Protein AF-J9B9W6-F1 (afdb_monomer)

Sequence (148 aa):
MEISPEETSDHNNVKLQYAVDSLRQEFIQQFEDTYQRSCQNRNNLLYLIEALSSHYPTLTTKMILQRSDVTAKNENGILLIAPCKMDRIPFQNIEFKGGLIDKFEAERINAELEILAHRHEVVNTISHEQKDESLWQEISGQGELAKK

Radius of gyration: 28.16 Å; Cα contacts (8 Å, |Δi|>4): 70; chains: 1; bounding box: 79×31×77 Å

Secondary structure (DSSP, 8-state):
----------HHHHHHHHHHHHHHHHHHHHHHHHHHHHHHHHHHHHHHHHHHHHH-HHHHHHHHTT-SSEEEEEETTEEEEEE---SSPPP------S-PPPHHHHHHHHHHHHHHHHHHHHHHHH--S--HHHHHHHHHHTTGGG--

pLDDT: mean 71.98, std 17.4, range [34.84, 94.44]

Foldseek 3Di:
DDDDPDPPPPVVVVVVVVVVVVVVVVVVVVVVVVVVVVVVVVVVVVVVLQVCCQVPVQVSCCLQLQFNQKGWDDDPSDIDIAGHPDPDDDDPRPDDPDDDPPPVNSVVVVVVRVVVVVVCVVVVVVDPDDPDVVVVVVSVVVVPPPPD

Structure (mmCIF, N/CA/C/O backbone):
data_AF-J9B9W6-F1
#
_entry.id   AF-J9B9W6-F1
#
loop_
_atom_site.group_PDB
_atom_site.id
_atom_site.type_symbol
_atom_site.label_atom_id
_atom_site.label_alt_id
_atom_site.label_comp_id
_atom_site.label_asym_id
_atom_site.label_entity_id
_atom_site.label_seq_id
_atom_site.pdbx_PDB_ins_code
_atom_site.Cartn_x
_atom_site.Cartn_y
_atom_site.Cartn_z
_atom_site.occupancy
_atom_site.B_iso_or_equiv
_atom_site.auth_seq_id
_atom_site.auth_comp_id
_atom_site.auth_asym_id
_atom_site.auth_atom_id
_atom_site.pdbx_PDB_model_num
ATOM 1 N N . MET A 1 1 ? 63.279 4.302 -40.788 1.00 45.62 1 MET A N 1
ATOM 2 C CA . MET A 1 1 ? 61.969 4.005 -41.391 1.00 45.62 1 MET A CA 1
ATOM 3 C C . MET A 1 1 ? 61.192 3.253 -40.335 1.00 45.62 1 MET A C 1
ATOM 5 O O . MET A 1 1 ? 61.454 2.079 -40.145 1.00 45.62 1 MET A O 1
ATOM 9 N N . GLU A 1 2 ? 60.337 3.946 -39.593 1.00 36.50 2 GLU A N 1
ATOM 10 C CA . GLU A 1 2 ? 59.316 3.313 -38.759 1.00 36.50 2 GLU A CA 1
ATOM 11 C C . GLU A 1 2 ? 58.010 4.007 -39.114 1.00 36.50 2 GLU A C 1
ATOM 13 O O . GLU A 1 2 ? 57.848 5.208 -38.910 1.00 36.50 2 GLU A O 1
ATOM 18 N N . ILE A 1 3 ? 57.146 3.260 -39.788 1.00 49.03 3 ILE A N 1
ATOM 19 C CA . ILE A 1 3 ? 55.794 3.676 -40.126 1.00 49.03 3 ILE A CA 1
ATOM 20 C C . ILE A 1 3 ? 54.936 3.117 -38.994 1.00 49.03 3 ILE A C 1
ATOM 22 O O . ILE A 1 3 ? 54.923 1.906 -38.779 1.00 49.03 3 ILE A O 1
ATOM 26 N N . SER A 1 4 ? 54.296 4.011 -38.241 1.00 61.03 4 SER A N 1
ATOM 27 C CA . SER A 1 4 ? 53.338 3.675 -37.185 1.00 61.03 4 SER A CA 1
ATOM 28 C C . SER A 1 4 ? 52.204 2.825 -37.774 1.00 61.03 4 SER A C 1
ATOM 30 O O . SER A 1 4 ? 51.609 3.272 -38.761 1.00 61.03 4 SER A O 1
ATOM 32 N N . PRO A 1 5 ? 51.882 1.632 -37.238 1.00 52.84 5 PRO A N 1
ATOM 33 C CA . PRO A 1 5 ? 50.739 0.884 -37.725 1.00 52.84 5 PRO A CA 1
ATOM 34 C C . PRO A 1 5 ? 49.467 1.505 -37.144 1.00 52.84 5 PRO A C 1
ATOM 36 O O . PRO A 1 5 ? 49.174 1.368 -35.961 1.00 52.84 5 PRO A O 1
ATOM 39 N N . GLU A 1 6 ? 48.797 2.255 -38.019 1.00 55.78 6 GLU A N 1
ATOM 40 C CA . GLU A 1 6 ? 47.367 2.567 -38.067 1.00 55.78 6 GLU A CA 1
ATOM 41 C C . GLU A 1 6 ? 46.555 2.125 -36.840 1.00 55.78 6 GLU A C 1
ATOM 43 O O . GLU A 1 6 ? 46.215 0.952 -36.680 1.00 55.78 6 GLU A O 1
ATOM 48 N N . GLU A 1 7 ? 46.133 3.101 -36.030 1.00 56.97 7 GLU A N 1
ATOM 49 C CA . GLU A 1 7 ? 44.902 2.984 -35.248 1.00 56.97 7 GLU A CA 1
ATOM 50 C C . GLU A 1 7 ? 43.743 2.812 -36.238 1.00 56.97 7 GLU A C 1
ATOM 52 O O . GLU A 1 7 ? 43.095 3.771 -36.664 1.00 56.97 7 GLU A O 1
ATOM 57 N N . THR A 1 8 ? 43.499 1.580 -36.679 1.00 54.53 8 THR A N 1
ATOM 58 C CA . THR A 1 8 ? 42.318 1.260 -37.468 1.00 54.53 8 THR A CA 1
ATOM 59 C C . THR A 1 8 ? 41.118 1.427 -36.546 1.00 54.53 8 THR A C 1
ATOM 61 O O . THR A 1 8 ? 40.802 0.536 -35.758 1.00 54.53 8 THR A O 1
ATOM 64 N N . SER A 1 9 ? 40.484 2.599 -36.601 1.00 58.94 9 SER A N 1
ATOM 65 C CA . SER A 1 9 ? 39.180 2.849 -35.994 1.00 58.94 9 SER A CA 1
ATOM 66 C C . SER A 1 9 ? 38.219 1.775 -36.499 1.00 58.94 9 SER A C 1
ATOM 68 O O . SER A 1 9 ? 37.788 1.807 -37.655 1.00 58.94 9 SER A O 1
ATOM 70 N N . ASP A 1 10 ? 37.950 0.768 -35.663 1.00 61.41 10 ASP A N 1
ATOM 71 C CA . ASP A 1 10 ? 36.993 -0.283 -35.979 1.00 61.41 10 ASP A CA 1
ATOM 72 C C . ASP A 1 10 ? 35.608 0.359 -36.022 1.00 61.41 10 ASP A C 1
ATOM 74 O O . ASP A 1 10 ? 34.929 0.560 -35.012 1.00 61.41 10 ASP A O 1
ATOM 78 N N . HIS A 1 11 ? 35.204 0.733 -37.230 1.00 64.44 11 HIS A N 1
ATOM 79 C CA . HIS A 1 11 ? 33.945 1.401 -37.500 1.00 64.44 11 HIS A CA 1
ATOM 80 C C . HIS A 1 11 ? 32.736 0.585 -37.000 1.00 64.44 11 HIS A C 1
ATOM 82 O O . HIS A 1 11 ? 31.681 1.159 -36.723 1.00 64.44 11 HIS A O 1
ATOM 88 N N . ASN A 1 12 ? 32.880 -0.738 -36.835 1.00 70.19 12 ASN A N 1
ATOM 89 C CA . ASN A 1 12 ? 31.843 -1.581 -36.244 1.00 70.19 12 ASN A CA 1
ATOM 90 C C . ASN A 1 12 ? 31.728 -1.372 -34.730 1.00 70.19 12 ASN A C 1
ATOM 92 O O . ASN A 1 12 ? 30.611 -1.322 -34.217 1.00 70.19 12 ASN A O 1
ATOM 96 N N . ASN A 1 13 ? 32.846 -1.177 -34.027 1.00 76.50 13 ASN A N 1
ATOM 97 C CA . ASN A 1 13 ? 32.860 -0.866 -32.597 1.00 76.50 13 ASN A CA 1
ATOM 98 C C . ASN A 1 13 ? 32.122 0.456 -32.318 1.00 76.50 13 ASN A C 1
ATOM 100 O O . ASN A 1 13 ? 31.226 0.503 -31.481 1.00 76.50 13 ASN A O 1
ATOM 104 N N . VAL A 1 14 ? 32.378 1.498 -33.118 1.00 82.81 14 VAL A N 1
ATOM 105 C CA . VAL A 1 14 ? 31.686 2.796 -32.982 1.00 82.81 14 VAL A CA 1
ATOM 106 C C . VAL A 1 14 ? 30.171 2.672 -33.209 1.00 82.81 14 VAL A C 1
ATOM 108 O O . VAL A 1 14 ? 29.384 3.279 -32.483 1.00 82.81 14 VAL A O 1
ATOM 111 N N . LYS A 1 15 ? 29.734 1.859 -34.182 1.00 84.81 15 LYS A N 1
ATOM 112 C CA . LYS A 1 15 ? 28.301 1.614 -34.439 1.00 84.81 15 LYS A CA 1
ATOM 113 C C . LYS A 1 15 ? 27.621 0.844 -33.310 1.00 84.81 15 LYS A C 1
ATOM 115 O O . LYS A 1 15 ? 26.498 1.182 -32.943 1.00 84.81 15 LYS A O 1
ATOM 120 N N . LEU A 1 16 ? 28.286 -0.176 -32.769 1.00 87.88 16 LEU A N 1
ATOM 121 C CA . LEU A 1 16 ? 27.776 -0.944 -31.633 1.00 87.88 16 LEU A CA 1
ATOM 122 C C . LEU A 1 16 ? 27.695 -0.076 -30.377 1.00 87.88 16 LEU A C 1
ATOM 124 O O . LEU A 1 16 ? 26.677 -0.108 -29.691 1.00 87.88 16 LEU A O 1
ATOM 128 N N . GLN A 1 17 ? 28.714 0.747 -30.126 1.00 85.94 17 GLN A N 1
ATOM 129 C CA . GLN A 1 17 ? 28.726 1.687 -29.012 1.00 85.94 17 GLN A CA 1
ATOM 130 C C . GLN A 1 17 ? 27.553 2.672 -29.108 1.00 85.94 17 GLN A C 1
ATOM 132 O O . GLN A 1 17 ? 26.780 2.794 -28.163 1.00 85.94 17 GLN A O 1
ATOM 137 N N . TYR A 1 18 ? 27.338 3.280 -30.280 1.00 88.75 18 TYR A N 1
ATOM 138 C CA . TYR A 1 18 ? 26.192 4.163 -30.513 1.00 88.75 18 TYR A CA 1
ATOM 139 C C . TYR A 1 18 ? 24.842 3.463 -30.284 1.00 88.75 18 TYR A C 1
ATOM 141 O O . TYR A 1 18 ? 23.940 4.043 -29.676 1.00 88.75 18 TYR A O 1
ATOM 149 N N . ALA A 1 19 ? 24.689 2.216 -30.746 1.00 86.69 19 ALA A N 1
ATOM 150 C CA . ALA A 1 19 ? 23.460 1.450 -30.547 1.00 86.69 19 ALA A CA 1
ATOM 151 C C . ALA A 1 19 ? 23.201 1.145 -29.062 1.00 86.69 19 ALA A C 1
ATOM 153 O O . ALA A 1 19 ? 22.080 1.325 -28.586 1.00 86.69 19 ALA A O 1
ATOM 154 N N . VAL A 1 20 ? 24.232 0.729 -28.320 1.00 91.94 20 VAL A N 1
ATOM 155 C CA . VAL A 1 20 ? 24.136 0.471 -26.875 1.00 91.94 20 VAL A CA 1
ATOM 156 C C . VAL A 1 20 ? 23.816 1.754 -26.112 1.00 91.94 20 VAL A C 1
ATOM 158 O O . VAL A 1 20 ? 22.928 1.745 -25.261 1.00 91.94 20 VAL A O 1
ATOM 161 N N . ASP A 1 21 ? 24.484 2.860 -26.436 1.00 89.88 21 ASP A N 1
ATOM 162 C CA . ASP A 1 21 ? 24.267 4.141 -25.764 1.00 89.88 21 ASP A CA 1
ATOM 163 C C . ASP A 1 21 ? 22.861 4.689 -26.027 1.00 89.88 21 ASP A C 1
ATOM 165 O O . ASP A 1 21 ? 22.206 5.152 -25.093 1.00 89.88 21 ASP A O 1
ATOM 169 N N . SER A 1 22 ? 22.353 4.554 -27.256 1.00 88.44 22 SER A N 1
ATOM 170 C CA . SER A 1 22 ? 20.988 4.964 -27.613 1.00 88.44 22 SER A CA 1
ATOM 171 C C . SER A 1 22 ? 19.938 4.164 -26.835 1.00 88.44 22 SER A C 1
ATOM 173 O O . SER A 1 22 ? 19.042 4.746 -26.224 1.00 88.44 22 SER A O 1
ATOM 175 N N . LEU A 1 23 ? 20.080 2.833 -26.789 1.00 86.69 23 LEU A N 1
ATOM 176 C CA . LEU A 1 23 ? 19.173 1.962 -26.031 1.00 86.69 23 LEU A CA 1
ATOM 177 C C . LEU A 1 23 ? 19.231 2.247 -24.530 1.00 86.69 23 LEU A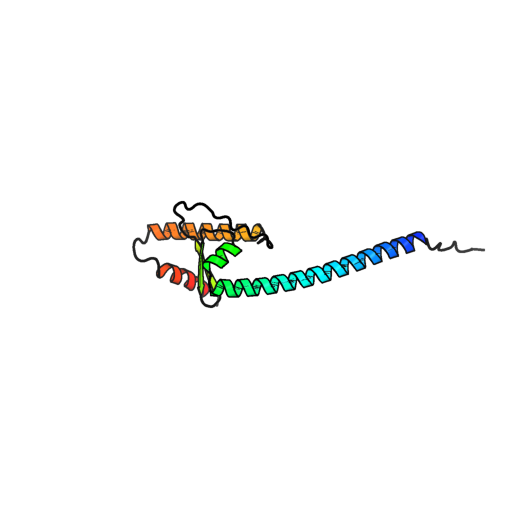 C 1
ATOM 179 O O . LEU A 1 23 ? 18.205 2.261 -23.851 1.00 86.69 23 LEU A O 1
ATOM 183 N N . ARG A 1 24 ? 20.433 2.488 -23.998 1.00 86.25 24 ARG A N 1
ATOM 184 C CA . ARG A 1 24 ? 20.623 2.826 -22.589 1.00 86.25 24 ARG A CA 1
ATOM 185 C C . ARG A 1 24 ? 19.947 4.148 -22.241 1.00 86.25 24 ARG A C 1
ATOM 187 O O . ARG A 1 24 ? 19.296 4.221 -21.203 1.00 86.25 24 ARG A O 1
ATOM 194 N N . GLN A 1 25 ? 20.092 5.171 -23.081 1.00 91.12 25 GLN A N 1
ATOM 195 C CA . GLN A 1 25 ? 19.434 6.462 -22.878 1.00 91.12 25 GLN A CA 1
ATOM 196 C C . GLN A 1 25 ? 17.911 6.325 -22.895 1.00 91.12 25 GLN A C 1
ATOM 198 O O . GLN A 1 25 ? 17.253 6.829 -21.988 1.00 91.12 25 GLN A O 1
ATOM 203 N N . GLU A 1 26 ? 17.355 5.596 -23.865 1.00 87.94 26 GLU A N 1
ATOM 204 C CA . GLU A 1 26 ? 15.910 5.365 -23.943 1.00 87.94 26 GLU A CA 1
ATOM 205 C C . GLU A 1 26 ? 15.388 4.620 -22.708 1.00 87.94 26 GLU A C 1
ATOM 207 O O . GLU A 1 26 ? 14.391 5.026 -22.110 1.00 87.94 26 GLU A O 1
ATOM 212 N N . PHE A 1 27 ? 16.093 3.569 -22.279 1.00 86.06 27 PHE A N 1
ATOM 213 C CA . PHE A 1 27 ? 15.722 2.811 -21.088 1.00 86.06 27 PHE A CA 1
ATOM 214 C C . PHE A 1 27 ? 15.759 3.671 -19.821 1.00 86.06 27 PHE A C 1
ATOM 216 O O . PHE A 1 27 ? 14.822 3.623 -19.026 1.00 86.06 27 PHE A O 1
ATOM 223 N N . ILE A 1 28 ? 16.818 4.468 -19.630 1.00 84.62 28 ILE A N 1
ATOM 224 C CA . ILE A 1 28 ? 16.939 5.365 -18.471 1.00 84.62 28 ILE A CA 1
ATOM 225 C C . ILE A 1 28 ? 15.794 6.377 -18.471 1.00 84.62 28 ILE A C 1
ATOM 227 O O . ILE A 1 28 ? 15.134 6.528 -17.447 1.00 84.62 28 ILE A O 1
ATOM 231 N N . GLN A 1 29 ? 15.497 6.999 -19.615 1.00 89.06 29 GLN A N 1
ATOM 232 C CA . GLN A 1 29 ? 14.405 7.965 -19.711 1.00 89.06 29 GLN A CA 1
ATOM 233 C C . GLN A 1 29 ? 13.053 7.330 -19.357 1.00 89.06 29 GLN A C 1
ATOM 235 O O . GLN A 1 29 ? 12.304 7.866 -18.541 1.00 89.06 29 GLN A O 1
ATOM 240 N N . GLN A 1 30 ? 12.743 6.160 -19.926 1.00 83.50 30 GLN A N 1
ATOM 241 C CA . GLN A 1 30 ? 11.494 5.452 -19.625 1.00 83.50 30 GLN A CA 1
ATOM 242 C C . GLN A 1 30 ? 11.407 5.039 -18.153 1.00 83.50 30 GLN A C 1
ATOM 244 O O . GLN A 1 30 ? 10.328 5.090 -17.549 1.00 83.50 30 GLN A O 1
ATOM 249 N N . PHE A 1 31 ? 12.530 4.621 -17.572 1.00 82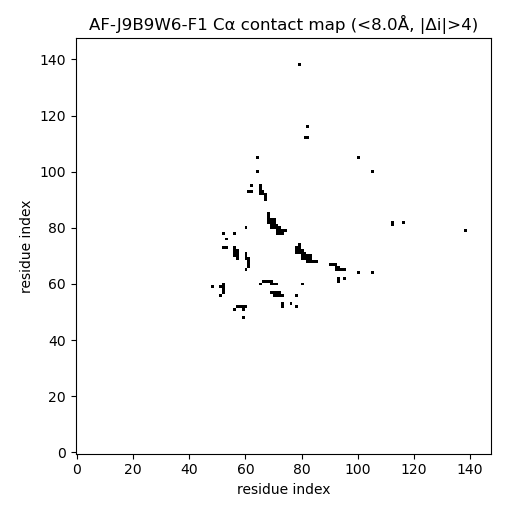.25 31 PHE A N 1
ATOM 250 C CA . PHE A 1 31 ? 12.612 4.260 -16.167 1.00 82.25 31 PHE A CA 1
ATOM 251 C C . PHE A 1 31 ? 12.343 5.467 -15.264 1.00 82.25 31 PHE A C 1
ATOM 253 O O . PHE A 1 31 ? 11.509 5.367 -14.365 1.00 82.25 31 PHE A O 1
ATOM 260 N N . GLU A 1 32 ? 12.989 6.605 -15.520 1.00 87.06 32 GLU A N 1
ATOM 261 C CA . GLU A 1 32 ? 12.804 7.843 -14.755 1.00 87.06 32 GLU A CA 1
ATOM 262 C C . GLU A 1 32 ? 11.354 8.339 -14.824 1.00 87.06 32 GLU A C 1
ATOM 264 O O . GLU A 1 32 ? 10.738 8.587 -13.783 1.00 87.06 32 GLU A O 1
ATOM 269 N N . ASP A 1 33 ? 10.763 8.372 -16.021 1.00 85.88 33 ASP A N 1
ATOM 270 C CA . ASP A 1 33 ? 9.364 8.765 -16.219 1.00 85.88 33 ASP A CA 1
ATOM 271 C C . ASP A 1 33 ? 8.402 7.840 -15.456 1.00 85.88 33 ASP A C 1
ATOM 273 O O . ASP A 1 33 ? 7.449 8.286 -14.803 1.00 85.88 33 ASP A O 1
ATOM 277 N N . THR A 1 34 ? 8.646 6.528 -15.519 1.00 81.12 34 THR A N 1
ATOM 278 C CA . THR A 1 34 ? 7.828 5.524 -14.827 1.00 81.12 34 THR A CA 1
ATOM 279 C C . THR A 1 34 ? 7.972 5.647 -13.316 1.00 81.12 34 THR A C 1
ATOM 281 O O . THR A 1 34 ? 6.974 5.605 -12.592 1.00 81.12 34 THR A O 1
ATOM 284 N N . TYR A 1 35 ? 9.196 5.837 -12.828 1.00 83.69 35 TYR A N 1
ATOM 285 C CA . TYR A 1 35 ? 9.482 6.022 -11.413 1.00 83.69 35 TYR A CA 1
ATOM 286 C C . TYR A 1 35 ? 8.792 7.277 -10.867 1.00 83.69 35 TYR A C 1
ATOM 288 O O . TYR A 1 35 ? 8.128 7.221 -9.828 1.00 83.69 35 TYR A O 1
ATOM 296 N N . GLN A 1 36 ? 8.852 8.389 -11.602 1.00 89.38 36 GLN A N 1
ATOM 297 C CA . GLN A 1 36 ? 8.175 9.626 -11.227 1.00 89.38 36 GLN A CA 1
ATOM 298 C C . GLN A 1 36 ? 6.652 9.445 -11.156 1.00 89.38 36 GLN A C 1
ATOM 300 O O . GLN A 1 36 ? 6.031 9.843 -10.166 1.00 89.38 36 GLN A O 1
ATOM 305 N N . ARG A 1 37 ? 6.042 8.798 -12.157 1.00 83.44 37 ARG A N 1
ATOM 306 C CA . ARG A 1 37 ? 4.599 8.493 -12.149 1.00 83.44 37 ARG A CA 1
ATOM 307 C C . ARG A 1 37 ? 4.218 7.557 -11.007 1.00 83.44 37 ARG A C 1
ATOM 309 O O . ARG A 1 37 ? 3.193 7.762 -10.365 1.00 83.44 37 ARG A O 1
ATOM 316 N N . SER A 1 38 ? 5.047 6.555 -10.721 1.00 85.25 38 SER A N 1
ATOM 317 C CA . SER A 1 38 ? 4.851 5.646 -9.590 1.00 85.25 38 SER A CA 1
ATOM 318 C C . SER A 1 38 ? 4.849 6.404 -8.259 1.00 85.25 38 SER A C 1
ATOM 320 O O . SER A 1 38 ? 3.942 6.224 -7.447 1.00 85.25 38 SER A O 1
ATOM 322 N N . CYS A 1 39 ? 5.792 7.332 -8.069 1.00 85.44 39 CYS A N 1
ATOM 323 C CA . CYS A 1 39 ? 5.845 8.198 -6.892 1.00 85.44 39 CYS A CA 1
ATOM 324 C C . CYS A 1 39 ? 4.581 9.065 -6.757 1.00 85.44 39 CYS A C 1
ATOM 326 O O . CYS A 1 39 ? 3.964 9.103 -5.692 1.00 85.44 39 CYS A O 1
ATOM 328 N N . GLN A 1 40 ? 4.136 9.696 -7.847 1.00 89.12 40 GLN A N 1
ATOM 329 C CA . GLN A 1 40 ? 2.897 10.483 -7.863 1.00 89.12 40 GLN A CA 1
ATOM 330 C C . GLN A 1 40 ? 1.671 9.628 -7.519 1.00 89.12 40 GLN A C 1
ATOM 332 O O . GLN A 1 40 ? 0.865 10.014 -6.675 1.00 89.12 40 GLN A O 1
ATOM 337 N N . ASN A 1 41 ? 1.558 8.440 -8.113 1.00 86.62 41 ASN A N 1
ATOM 338 C CA . ASN A 1 41 ? 0.470 7.507 -7.833 1.00 86.62 41 ASN A CA 1
ATOM 339 C C . ASN A 1 41 ? 0.477 7.048 -6.372 1.00 86.62 41 ASN A C 1
ATOM 341 O O . ASN A 1 41 ? -0.579 6.989 -5.745 1.00 86.62 41 ASN A O 1
ATOM 345 N N . ARG A 1 42 ? 1.661 6.776 -5.812 1.00 88.38 42 ARG A N 1
ATOM 346 C CA . ARG A 1 42 ? 1.819 6.426 -4.399 1.00 88.38 42 ARG A CA 1
ATOM 347 C C . ARG A 1 42 ? 1.368 7.568 -3.492 1.00 88.38 42 ARG A C 1
ATOM 349 O O . ARG A 1 42 ? 0.618 7.318 -2.558 1.00 88.38 42 ARG A O 1
ATOM 356 N N . ASN A 1 43 ? 1.761 8.806 -3.782 1.00 87.94 43 ASN A N 1
ATOM 357 C CA . ASN A 1 43 ? 1.340 9.967 -2.995 1.00 87.94 43 ASN A CA 1
ATOM 358 C C . ASN A 1 43 ? -0.180 10.171 -3.058 1.00 87.94 43 ASN A C 1
ATOM 360 O O . ASN A 1 43 ? -0.816 10.369 -2.027 1.00 87.94 43 ASN A O 1
ATOM 364 N N . ASN A 1 44 ? -0.780 10.034 -4.243 1.00 88.75 44 ASN A N 1
ATOM 365 C CA . ASN A 1 44 ? -2.233 10.101 -4.410 1.00 88.75 44 ASN A CA 1
ATOM 366 C C . ASN A 1 44 ? -2.955 9.005 -3.611 1.00 88.75 44 ASN A C 1
ATOM 368 O O . ASN A 1 44 ? -3.965 9.274 -2.964 1.00 88.75 44 ASN A O 1
ATOM 372 N N . LEU A 1 45 ? -2.423 7.779 -3.617 1.00 89.44 45 LEU A N 1
ATOM 373 C CA . LEU A 1 45 ? -2.961 6.677 -2.822 1.00 89.44 45 LEU A CA 1
ATOM 374 C C . LEU A 1 45 ? -2.851 6.949 -1.315 1.00 89.44 45 LEU A C 1
ATOM 376 O O . LEU A 1 45 ? -3.792 6.652 -0.585 1.00 89.44 45 LEU A O 1
ATOM 380 N N . LEU A 1 46 ? -1.744 7.537 -0.850 1.00 89.12 46 LEU A N 1
ATOM 381 C CA . LEU A 1 46 ? -1.571 7.897 0.560 1.00 89.12 46 LEU A CA 1
ATOM 382 C C . LEU A 1 46 ? -2.636 8.896 1.026 1.00 89.12 46 LEU A C 1
ATOM 384 O O . LEU A 1 46 ? -3.235 8.672 2.074 1.00 89.12 46 LEU A O 1
ATOM 388 N N . TYR A 1 47 ? -2.953 9.919 0.224 1.00 89.88 47 TYR A N 1
ATOM 389 C CA . TYR A 1 47 ? -4.041 10.854 0.543 1.00 89.88 47 TYR A CA 1
ATOM 390 C C . TYR A 1 47 ? -5.404 10.160 0.654 1.00 89.88 47 TYR A C 1
ATOM 392 O O . TYR A 1 47 ? -6.194 10.466 1.548 1.00 89.88 47 TYR A O 1
ATOM 400 N N . LEU A 1 48 ? -5.686 9.199 -0.231 1.00 90.00 48 LEU A N 1
ATOM 401 C CA . LEU A 1 48 ? -6.922 8.416 -0.166 1.00 90.00 48 LEU A CA 1
ATOM 402 C C . LEU A 1 48 ? -6.970 7.546 1.093 1.00 90.00 48 LEU A C 1
ATOM 404 O O . LEU A 1 48 ? -8.001 7.496 1.759 1.00 90.00 48 LEU A O 1
ATOM 408 N N . ILE A 1 49 ? -5.862 6.887 1.435 1.00 90.00 49 ILE A N 1
ATOM 409 C CA . ILE A 1 49 ? -5.750 6.074 2.649 1.00 90.00 49 ILE A CA 1
ATOM 410 C C . ILE A 1 49 ? -5.941 6.934 3.898 1.00 90.00 49 ILE A C 1
ATOM 412 O O . ILE A 1 49 ? -6.653 6.517 4.806 1.00 90.00 49 ILE A O 1
ATOM 416 N N . GLU A 1 50 ? -5.348 8.123 3.957 1.00 90.12 50 GLU A N 1
ATOM 417 C CA . GLU A 1 50 ? -5.480 9.044 5.089 1.00 90.12 50 GLU A CA 1
ATOM 418 C C . GLU A 1 50 ? -6.937 9.496 5.284 1.00 90.12 50 GLU A C 1
ATOM 420 O O . GLU A 1 50 ? -7.492 9.403 6.387 1.00 90.12 50 GLU A O 1
ATOM 425 N N . ALA A 1 51 ? -7.598 9.900 4.195 1.00 91.75 51 ALA A N 1
ATOM 426 C CA . ALA A 1 51 ? -9.005 10.285 4.216 1.00 91.75 51 ALA A CA 1
ATOM 427 C C . ALA A 1 51 ? -9.910 9.114 4.639 1.00 91.75 51 ALA A C 1
ATOM 429 O O . ALA A 1 51 ? -10.779 9.266 5.502 1.00 91.75 51 ALA A O 1
ATOM 430 N N . LEU A 1 52 ? -9.684 7.920 4.080 1.00 92.44 52 LEU A N 1
ATOM 431 C CA . LEU A 1 52 ? -10.439 6.717 4.433 1.00 92.44 52 LEU A CA 1
ATOM 432 C C . LEU A 1 52 ? -10.184 6.292 5.881 1.00 92.44 52 LEU A C 1
ATOM 434 O O . LEU A 1 52 ? -11.133 5.955 6.581 1.00 92.44 52 LEU A O 1
ATOM 438 N N . SER A 1 53 ? -8.946 6.376 6.366 1.00 93.44 53 SER A N 1
ATOM 439 C CA . SER A 1 53 ? -8.584 6.045 7.751 1.00 93.44 53 SER A CA 1
ATOM 440 C C . SER A 1 53 ? -9.247 6.979 8.761 1.00 93.44 53 SER A C 1
ATOM 442 O O . SER A 1 53 ? -9.475 6.589 9.904 1.00 93.44 53 SER A O 1
ATOM 444 N N . SER A 1 54 ? -9.559 8.213 8.361 1.00 92.81 54 SER A N 1
ATOM 445 C CA . SER A 1 54 ? -10.238 9.192 9.215 1.00 92.81 54 SER A CA 1
ATOM 446 C C . SER A 1 54 ? -11.732 8.895 9.370 1.00 92.81 54 SER A C 1
ATOM 448 O O . SER A 1 54 ? -12.275 9.034 10.463 1.00 92.81 54 SER A O 1
ATOM 450 N N . HIS A 1 55 ? -12.401 8.449 8.303 1.00 92.19 55 HIS A N 1
ATOM 451 C CA . HIS A 1 55 ? -13.849 8.188 8.318 1.00 92.19 55 HIS A CA 1
ATOM 452 C C . HIS A 1 55 ? -14.214 6.721 8.577 1.00 92.19 55 HIS A C 1
ATOM 454 O O . HIS A 1 55 ? -15.222 6.427 9.216 1.00 92.19 55 HIS A O 1
ATOM 460 N N . TYR A 1 56 ? -13.394 5.798 8.085 1.00 94.44 56 TYR A N 1
ATOM 461 C CA . TYR A 1 56 ? -13.617 4.356 8.098 1.00 94.44 56 TYR A CA 1
ATOM 462 C C . TYR A 1 56 ? -12.339 3.612 8.520 1.00 94.44 56 TYR A C 1
ATOM 464 O O . TYR A 1 56 ? -11.791 2.825 7.738 1.00 94.44 56 TYR A O 1
ATOM 472 N N . PRO A 1 57 ? -11.852 3.822 9.758 1.00 93.81 57 PRO A N 1
ATOM 473 C CA . PRO A 1 57 ? -10.581 3.268 10.221 1.00 93.81 57 PRO A CA 1
ATOM 474 C C . PRO A 1 57 ? -10.539 1.743 10.108 1.00 93.81 57 PRO A C 1
ATOM 476 O O . PRO A 1 57 ? -9.619 1.191 9.517 1.00 93.81 57 PRO A O 1
ATOM 479 N N . THR A 1 58 ? -11.582 1.049 10.571 1.00 91.06 58 THR A N 1
ATOM 480 C CA . THR A 1 58 ? -11.648 -0.419 10.498 1.00 91.06 58 THR A CA 1
ATOM 481 C C . THR A 1 58 ? -11.620 -0.937 9.058 1.00 91.06 58 THR A C 1
ATOM 483 O O . THR A 1 58 ? -10.872 -1.864 8.761 1.00 91.06 58 THR A O 1
ATOM 486 N N . LEU A 1 59 ? -12.405 -0.354 8.145 1.00 90.75 59 LEU A N 1
ATOM 487 C CA . LEU A 1 59 ? -12.419 -0.789 6.743 1.00 90.75 59 LEU A CA 1
ATOM 488 C C . LEU A 1 59 ? -11.060 -0.553 6.077 1.00 90.75 59 LEU A C 1
ATOM 490 O O . LEU A 1 59 ? -10.562 -1.423 5.369 1.00 90.75 59 LEU A O 1
ATOM 494 N N . THR A 1 60 ? -10.451 0.599 6.351 1.00 92.31 60 THR A N 1
ATOM 495 C CA . THR A 1 60 ? -9.144 0.969 5.806 1.00 92.31 60 THR A CA 1
ATOM 496 C C . THR A 1 60 ? -8.061 0.006 6.271 1.00 92.31 60 THR A C 1
ATOM 498 O O . THR A 1 60 ? -7.319 -0.520 5.446 1.00 92.31 60 THR A O 1
ATOM 501 N N . THR A 1 61 ? -8.034 -0.329 7.563 1.00 91.00 61 THR A N 1
ATOM 502 C CA . THR A 1 61 ? -7.119 -1.341 8.103 1.00 91.00 61 THR A CA 1
ATOM 503 C C . THR A 1 61 ? -7.324 -2.701 7.450 1.00 91.00 61 THR A C 1
ATOM 505 O O . THR A 1 61 ? -6.347 -3.348 7.083 1.00 91.00 61 THR A O 1
ATOM 508 N N . LYS A 1 62 ? -8.577 -3.132 7.255 1.00 89.19 62 LYS A N 1
ATOM 509 C CA . LYS A 1 62 ? -8.875 -4.406 6.585 1.00 89.19 62 LYS A CA 1
ATOM 510 C C . LYS A 1 62 ? -8.358 -4.439 5.148 1.00 89.19 62 LYS A C 1
ATOM 512 O O . LYS A 1 62 ? -7.847 -5.467 4.716 1.00 89.19 62 LYS A O 1
ATOM 517 N N . MET A 1 63 ? -8.463 -3.324 4.422 1.00 86.06 63 MET A N 1
ATOM 518 C CA . MET A 1 63 ? -7.924 -3.193 3.064 1.00 86.06 63 MET A CA 1
ATOM 519 C C . MET A 1 63 ? -6.392 -3.212 3.050 1.00 86.06 63 MET A C 1
ATOM 521 O O . MET A 1 63 ? -5.810 -3.959 2.269 1.00 86.06 63 MET A O 1
ATOM 525 N N . ILE A 1 64 ? -5.745 -2.426 3.919 1.00 87.50 64 ILE A N 1
ATOM 526 C CA . ILE A 1 64 ? -4.279 -2.315 3.993 1.00 87.50 64 ILE A CA 1
ATOM 527 C C . ILE A 1 64 ? -3.657 -3.651 4.396 1.00 87.50 64 ILE A C 1
ATOM 529 O O . ILE A 1 64 ? -2.751 -4.134 3.727 1.00 87.50 64 ILE A O 1
ATOM 533 N N . LEU A 1 65 ? -4.161 -4.261 5.470 1.00 84.81 65 LEU A N 1
ATOM 534 C CA . LEU A 1 65 ? -3.641 -5.522 6.002 1.00 84.81 65 LEU A CA 1
ATOM 535 C C . LEU A 1 65 ? -4.185 -6.757 5.275 1.00 84.81 65 LEU A C 1
ATOM 537 O O . LEU A 1 65 ? -3.776 -7.869 5.596 1.00 84.81 65 LEU A O 1
ATOM 541 N N . GLN A 1 66 ? -5.125 -6.575 4.341 1.00 82.56 66 GLN A N 1
ATOM 542 C CA . GLN A 1 66 ? -5.767 -7.648 3.575 1.00 82.56 66 GLN A CA 1
ATOM 543 C C . GLN A 1 66 ? -6.356 -8.769 4.457 1.00 82.56 66 GLN A C 1
ATOM 545 O O . GLN A 1 66 ? -6.308 -9.947 4.111 1.00 82.56 66 GLN A O 1
ATOM 550 N N . ARG A 1 67 ? -6.935 -8.409 5.611 1.00 80.50 67 ARG A N 1
ATOM 551 C CA . ARG A 1 67 ? -7.540 -9.346 6.579 1.00 80.50 67 ARG A CA 1
ATOM 552 C C . ARG A 1 67 ? -8.807 -8.771 7.199 1.00 80.50 67 ARG A C 1
ATOM 554 O O . ARG A 1 67 ? -8.984 -7.559 7.234 1.00 80.50 67 ARG A O 1
ATOM 561 N N . SER A 1 68 ? -9.706 -9.626 7.685 1.00 81.06 68 SER A N 1
ATOM 562 C CA . SER A 1 68 ? -11.047 -9.220 8.144 1.00 81.06 68 SER A CA 1
ATOM 563 C C . SER A 1 68 ? -11.257 -9.259 9.660 1.00 81.06 68 SER A C 1
ATOM 565 O O . SER A 1 68 ? -12.259 -8.732 10.141 1.00 81.06 68 SER A O 1
ATOM 567 N N . ASP A 1 69 ? -10.337 -9.867 10.400 1.00 81.19 69 ASP A N 1
ATOM 568 C CA . ASP A 1 69 ? -10.375 -10.145 11.841 1.00 81.19 69 ASP A CA 1
ATOM 569 C C . ASP A 1 69 ? -9.700 -9.050 12.681 1.00 81.19 69 ASP A C 1
ATOM 571 O O . ASP A 1 69 ? -9.118 -9.306 13.731 1.00 81.19 69 ASP A O 1
ATOM 575 N N . VAL A 1 70 ? -9.787 -7.808 12.215 1.00 88.00 70 VAL A N 1
ATOM 576 C CA . VAL A 1 70 ? -9.255 -6.630 12.900 1.00 88.00 70 VAL A CA 1
ATOM 577 C C . VAL A 1 70 ? -10.330 -5.559 13.017 1.00 88.00 70 VAL A C 1
ATOM 579 O O . VAL A 1 70 ? -11.159 -5.376 12.117 1.00 88.00 70 VAL A O 1
ATOM 582 N N . THR A 1 71 ? -10.284 -4.832 14.124 1.00 90.56 71 THR A N 1
ATOM 583 C CA . THR A 1 71 ? -10.961 -3.553 14.307 1.00 90.56 71 THR A CA 1
ATOM 584 C C . THR A 1 71 ? -9.913 -2.464 14.410 1.00 90.56 71 THR A C 1
ATOM 586 O O . THR A 1 71 ? -8.785 -2.703 14.844 1.00 90.56 71 THR A O 1
ATOM 589 N N . ALA A 1 72 ? -10.274 -1.264 13.984 1.00 93.19 72 ALA A N 1
ATOM 590 C CA . ALA A 1 72 ? -9.403 -0.120 14.135 1.00 93.19 72 ALA A CA 1
ATOM 591 C C . ALA A 1 72 ? -10.182 1.146 14.453 1.00 93.19 72 ALA A C 1
ATOM 593 O O . ALA A 1 72 ? -11.295 1.357 13.956 1.00 93.19 72 ALA A O 1
ATOM 594 N N . LYS A 1 73 ? -9.538 1.998 15.242 1.00 93.81 73 LYS A N 1
ATOM 595 C CA . LYS A 1 73 ? -9.992 3.325 15.636 1.00 93.81 73 LYS A CA 1
ATOM 596 C C . LYS A 1 73 ? -8.913 4.331 15.259 1.00 93.81 73 LYS A C 1
ATOM 598 O O . LYS A 1 73 ? -7.731 4.053 15.411 1.00 93.81 73 LYS A O 1
ATOM 603 N N . ASN A 1 74 ? -9.319 5.491 14.762 1.00 92.12 74 ASN A N 1
ATOM 604 C CA . ASN A 1 74 ? -8.406 6.607 14.559 1.00 92.12 74 ASN A CA 1
ATOM 605 C C . ASN A 1 74 ? -8.488 7.527 15.781 1.00 92.12 74 ASN A C 1
ATOM 607 O O . ASN A 1 74 ? -9.560 8.052 16.086 1.00 92.12 74 ASN A O 1
ATOM 611 N N . GLU A 1 75 ? -7.372 7.693 16.481 1.00 91.19 75 GLU A N 1
ATOM 612 C CA . GLU A 1 75 ? -7.210 8.660 17.560 1.00 91.19 75 GLU A CA 1
ATOM 613 C C . GLU A 1 75 ? -6.169 9.699 17.144 1.00 91.19 75 GLU A C 1
ATOM 615 O O . GLU A 1 75 ? -4.972 9.427 17.113 1.00 91.19 75 GLU A O 1
ATOM 620 N N . ASN A 1 76 ? -6.633 10.906 16.804 1.00 88.00 76 ASN A N 1
ATOM 621 C CA . ASN A 1 76 ? -5.787 12.050 16.445 1.00 88.00 76 ASN A CA 1
ATOM 622 C C . ASN A 1 76 ? -4.745 11.751 15.346 1.00 88.00 76 ASN A C 1
ATOM 624 O O . ASN A 1 76 ? -3.606 12.207 15.420 1.00 88.00 76 ASN A O 1
ATOM 628 N N . GLY A 1 77 ? -5.129 10.982 14.324 1.00 83.38 77 GLY A N 1
ATOM 629 C CA . GLY A 1 77 ? -4.249 10.591 13.220 1.00 83.38 77 GLY A CA 1
ATOM 630 C C . GLY A 1 77 ? -3.457 9.308 13.477 1.00 83.38 77 GLY A C 1
ATOM 631 O O . GLY A 1 77 ? -2.780 8.824 12.572 1.00 83.38 77 GLY A O 1
ATOM 632 N N . ILE A 1 78 ? -3.560 8.723 14.672 1.00 88.50 78 ILE A N 1
ATOM 633 C CA . ILE A 1 78 ? -2.955 7.434 15.006 1.00 88.50 78 ILE A CA 1
ATOM 634 C C . ILE A 1 78 ? -4.014 6.343 14.856 1.00 88.50 78 ILE A C 1
ATOM 636 O O . ILE A 1 78 ? -5.065 6.374 15.496 1.00 88.50 78 ILE A O 1
ATOM 640 N N . LEU A 1 79 ? -3.736 5.360 14.000 1.00 87.56 79 LEU A N 1
ATOM 641 C CA . LEU A 1 79 ? -4.621 4.224 13.779 1.00 87.56 79 LEU A CA 1
ATOM 642 C C . LEU A 1 79 ? -4.326 3.137 14.818 1.00 87.56 79 LEU A C 1
ATOM 644 O O . LEU A 1 79 ? -3.349 2.400 14.707 1.00 87.56 79 LEU A O 1
ATOM 648 N N . LEU A 1 80 ? -5.174 3.044 15.836 1.00 91.38 80 LEU A N 1
ATOM 649 C CA . LEU A 1 80 ? -5.118 1.988 16.835 1.00 91.38 80 LEU A CA 1
ATOM 650 C C . LEU A 1 80 ? -5.824 0.751 16.288 1.00 91.38 80 LEU A C 1
ATOM 652 O O . LEU A 1 80 ? -6.996 0.821 15.918 1.00 91.38 80 LEU A O 1
ATOM 656 N N . ILE A 1 81 ? -5.116 -0.373 16.227 1.00 91.12 81 ILE A N 1
ATOM 657 C CA . ILE A 1 81 ? -5.596 -1.616 15.618 1.00 91.12 81 ILE A CA 1
ATOM 658 C C . ILE A 1 81 ? -5.629 -2.701 16.687 1.00 91.12 81 ILE A C 1
ATOM 660 O O . ILE A 1 81 ? -4.648 -2.902 17.398 1.00 91.12 81 ILE A O 1
ATOM 664 N N . ALA A 1 82 ? -6.743 -3.420 16.771 1.00 85.81 82 ALA A N 1
ATOM 665 C CA . ALA A 1 82 ? -6.899 -4.551 17.670 1.00 85.81 82 ALA A CA 1
ATOM 666 C C . ALA A 1 82 ? -7.449 -5.771 16.913 1.00 85.81 82 ALA A C 1
ATOM 668 O O . ALA A 1 82 ? -8.286 -5.616 16.015 1.00 85.81 82 ALA A O 1
ATOM 669 N N . PRO A 1 83 ? -7.011 -6.991 17.263 1.00 86.50 83 PRO A N 1
ATOM 670 C CA . PRO A 1 83 ? -7.608 -8.207 16.731 1.00 86.50 83 PRO A CA 1
ATOM 671 C C . PRO A 1 83 ? -9.049 -8.357 17.239 1.00 86.50 83 PRO A C 1
ATOM 673 O O . PRO A 1 83 ? -9.351 -8.090 18.402 1.00 86.50 83 PRO A O 1
ATOM 676 N N . CYS A 1 84 ? -9.950 -8.814 16.375 1.00 80.94 84 CYS A N 1
ATOM 677 C CA . CYS A 1 84 ? -11.305 -9.198 16.755 1.00 80.94 84 CYS A CA 1
ATOM 678 C C . CYS A 1 84 ? -11.371 -10.705 17.003 1.00 80.94 84 CYS A C 1
ATOM 680 O O . CYS A 1 84 ? -10.928 -11.493 16.168 1.00 80.94 84 CYS A O 1
ATOM 682 N N . LYS A 1 85 ? -12.022 -11.126 18.096 1.00 69.75 85 LYS A N 1
ATOM 683 C CA . LYS A 1 85 ? -12.438 -12.525 18.246 1.00 69.75 85 LYS A CA 1
ATOM 684 C C . LYS A 1 85 ? -13.532 -12.817 17.225 1.00 69.75 85 LYS A C 1
ATOM 686 O O . LYS A 1 85 ? -14.673 -12.398 17.394 1.00 69.75 85 LYS A O 1
ATOM 691 N N . MET A 1 86 ? -13.175 -13.495 16.138 1.00 61.66 86 MET A N 1
ATOM 692 C CA . MET A 1 86 ? -14.158 -13.995 15.187 1.00 61.66 86 MET A CA 1
ATOM 693 C C . MET A 1 86 ? -14.603 -15.389 15.617 1.00 61.66 86 MET A C 1
ATOM 695 O O . MET A 1 86 ? -13.901 -16.372 15.383 1.00 61.66 86 MET A O 1
ATOM 699 N N . ASP A 1 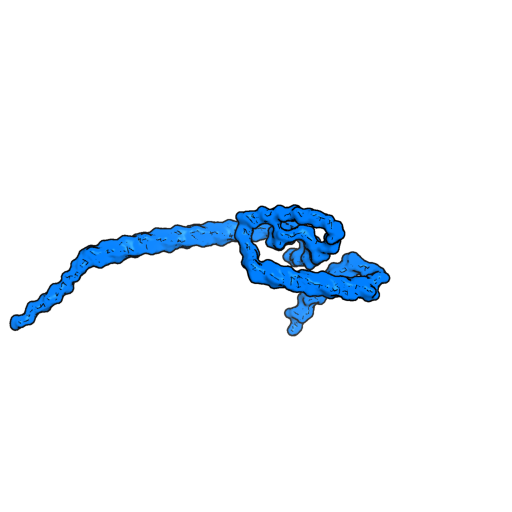87 ? -15.806 -15.492 16.176 1.00 55.19 87 ASP A N 1
ATOM 700 C CA . ASP A 1 87 ? -16.508 -16.769 16.244 1.00 55.19 87 ASP A CA 1
ATOM 701 C C . ASP A 1 87 ? -16.909 -17.176 14.811 1.00 55.19 87 ASP A C 1
ATOM 703 O O . ASP A 1 87 ? -17.996 -16.883 14.327 1.00 55.19 87 ASP A O 1
ATOM 707 N N . ARG A 1 88 ? -15.982 -17.828 14.096 1.00 49.44 88 ARG A N 1
ATOM 708 C CA . ARG A 1 88 ? -16.222 -18.624 12.873 1.00 49.44 88 ARG A CA 1
ATOM 709 C C . ARG A 1 88 ? -16.986 -17.935 11.720 1.00 49.44 88 ARG A C 1
ATOM 711 O O . ARG A 1 88 ? -17.816 -18.580 11.080 1.00 49.44 88 ARG A O 1
ATOM 718 N N . ILE A 1 89 ? -16.699 -16.674 11.387 1.00 52.00 89 ILE A N 1
ATOM 719 C CA . ILE A 1 89 ? -17.252 -16.055 10.162 1.00 52.00 89 ILE A CA 1
ATOM 720 C C . ILE A 1 89 ? -16.318 -16.345 8.969 1.00 52.00 89 ILE A C 1
ATOM 722 O O . ILE A 1 89 ? -15.111 -16.127 9.098 1.00 52.00 89 ILE A O 1
ATOM 726 N N . PRO A 1 90 ? -16.825 -16.832 7.815 1.00 51.38 90 PRO A N 1
ATOM 727 C CA . PRO A 1 90 ? -15.988 -17.145 6.661 1.00 51.38 90 PRO A CA 1
ATOM 728 C C . PRO A 1 90 ? -15.363 -15.875 6.079 1.00 51.38 90 PRO A C 1
ATOM 730 O O . PRO A 1 90 ? -16.049 -14.873 5.876 1.00 51.38 90 PRO A O 1
ATOM 733 N N . PHE A 1 91 ? -14.066 -15.949 5.784 1.00 54.59 91 PHE A N 1
ATOM 734 C CA . PHE A 1 91 ? -13.283 -14.905 5.129 1.00 54.59 91 PHE A CA 1
ATOM 735 C C . PHE A 1 91 ? -13.976 -14.375 3.863 1.00 54.59 91 PHE A C 1
ATOM 737 O O . PHE A 1 91 ? -14.205 -15.123 2.913 1.00 54.59 91 PHE A O 1
ATOM 744 N N . GLN A 1 92 ? -14.234 -13.066 3.802 1.00 52.44 92 GLN A N 1
ATOM 745 C CA . GLN A 1 92 ? -14.276 -12.365 2.519 1.00 52.44 92 GLN A CA 1
ATOM 746 C C . GLN A 1 92 ? -12.854 -11.899 2.229 1.00 52.44 92 GLN A C 1
ATOM 748 O O . GLN A 1 92 ? -12.379 -10.935 2.826 1.00 52.44 92 GLN A O 1
ATOM 753 N N . ASN A 1 93 ? -12.161 -12.616 1.343 1.00 50.44 93 ASN A N 1
ATOM 754 C CA . ASN A 1 93 ? -10.868 -12.179 0.831 1.00 50.44 93 ASN A CA 1
ATOM 755 C C . ASN A 1 93 ? -11.070 -10.857 0.087 1.00 50.44 93 ASN A C 1
ATOM 757 O O . ASN A 1 93 ? -11.617 -10.831 -1.015 1.00 50.44 93 ASN A O 1
ATOM 761 N N . ILE A 1 94 ? -10.645 -9.753 0.698 1.00 54.53 94 ILE A N 1
ATOM 762 C CA . ILE A 1 94 ? -10.519 -8.478 -0.000 1.00 54.53 94 ILE A CA 1
ATOM 763 C C . ILE A 1 94 ? -9.182 -8.544 -0.741 1.00 54.53 94 ILE A C 1
ATOM 765 O O . ILE A 1 94 ? -8.135 -8.206 -0.198 1.00 54.53 94 ILE A O 1
ATOM 769 N N . GLU A 1 95 ? -9.205 -9.059 -1.970 1.00 45.78 95 GLU A N 1
ATOM 770 C CA . GLU A 1 95 ? -8.016 -9.134 -2.821 1.00 45.78 95 GLU A CA 1
ATOM 771 C C . GLU A 1 95 ? -7.736 -7.750 -3.423 1.00 45.78 95 GLU A C 1
ATOM 773 O O . GLU A 1 95 ? -8.377 -7.323 -4.386 1.00 45.78 95 GLU A O 1
ATOM 778 N N . PHE A 1 96 ? -6.781 -7.020 -2.844 1.00 44.53 96 PHE A N 1
ATOM 779 C CA . PHE A 1 96 ? -6.345 -5.732 -3.377 1.00 44.53 96 PHE A CA 1
ATOM 780 C C . PHE A 1 96 ? -5.176 -5.945 -4.349 1.00 44.53 96 PHE A C 1
ATOM 782 O O . PHE A 1 96 ? -4.048 -6.211 -3.939 1.00 44.53 96 PHE A O 1
ATOM 789 N N . LYS A 1 97 ? -5.428 -5.818 -5.658 1.00 52.28 97 LYS A N 1
ATOM 790 C CA . LYS A 1 97 ? -4.416 -5.964 -6.727 1.00 52.28 97 LYS A CA 1
ATOM 791 C C . LYS A 1 97 ? -3.547 -4.710 -6.910 1.00 52.28 97 LYS A C 1
ATOM 793 O O . LYS A 1 97 ? -3.296 -4.282 -8.034 1.00 52.28 97 LYS A O 1
ATOM 798 N N . GLY A 1 98 ? -3.117 -4.089 -5.816 1.00 48.31 98 GLY A N 1
ATOM 799 C CA . GLY A 1 98 ? -2.282 -2.888 -5.828 1.00 48.31 98 GLY A CA 1
ATOM 800 C C . GLY A 1 98 ? -1.163 -3.003 -4.802 1.00 48.31 98 GLY A C 1
ATOM 801 O O . GLY A 1 98 ? -1.461 -3.048 -3.619 1.00 48.31 98 GLY A O 1
ATOM 802 N N . GLY A 1 99 ? 0.086 -3.071 -5.284 1.00 53.56 99 GLY A N 1
ATOM 803 C CA . GLY A 1 99 ? 1.347 -2.919 -4.539 1.00 53.56 99 GLY A CA 1
ATOM 804 C C . GLY A 1 99 ? 1.404 -3.521 -3.131 1.00 53.56 99 GLY A C 1
ATOM 805 O O . GLY A 1 99 ? 1.038 -2.859 -2.167 1.00 53.56 99 GLY A O 1
ATOM 806 N N . LEU A 1 100 ? 1.932 -4.744 -3.041 1.00 52.59 100 LEU A N 1
ATOM 807 C CA . LEU A 1 100 ? 2.120 -5.533 -1.820 1.00 52.59 100 LEU A CA 1
ATOM 808 C C . LEU A 1 100 ? 2.812 -4.743 -0.693 1.00 52.59 100 LEU A C 1
ATO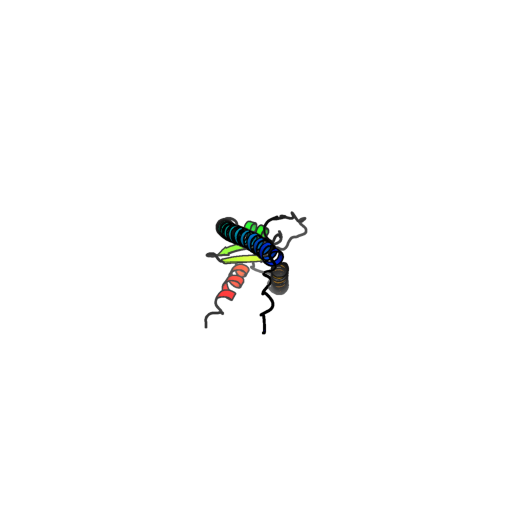M 810 O O . LEU A 1 100 ? 3.900 -4.199 -0.888 1.00 52.59 100 LEU A O 1
ATOM 814 N N . ILE A 1 101 ? 2.225 -4.782 0.510 1.00 60.06 101 ILE A N 1
ATOM 815 C CA . ILE A 1 101 ? 3.032 -4.810 1.736 1.00 60.06 101 ILE A CA 1
ATOM 816 C C . ILE A 1 101 ? 4.027 -5.952 1.534 1.00 60.06 101 ILE A C 1
ATOM 818 O O . ILE A 1 101 ? 3.612 -7.069 1.215 1.00 60.06 101 ILE A O 1
ATOM 822 N N . ASP A 1 102 ? 5.324 -5.663 1.636 1.00 65.50 102 ASP A N 1
ATOM 823 C CA . ASP A 1 102 ? 6.341 -6.698 1.479 1.00 65.50 102 ASP A CA 1
ATOM 824 C C . ASP A 1 102 ? 6.036 -7.869 2.423 1.00 65.50 102 ASP A C 1
ATOM 826 O O . ASP A 1 102 ? 5.562 -7.672 3.544 1.00 65.50 102 ASP A O 1
ATOM 830 N N . LYS A 1 103 ? 6.301 -9.096 1.969 1.00 70.06 103 LYS A N 1
ATOM 831 C CA . LYS A 1 103 ? 5.997 -10.318 2.721 1.00 70.06 103 LYS A CA 1
ATOM 832 C C . LYS A 1 103 ? 6.559 -10.243 4.146 1.00 70.06 103 LYS A C 1
ATOM 834 O O . LYS A 1 103 ? 5.896 -10.677 5.083 1.00 70.06 103 LYS A O 1
ATOM 839 N N . PHE A 1 104 ? 7.739 -9.646 4.307 1.00 66.50 104 PHE A N 1
ATOM 840 C CA . PHE A 1 104 ? 8.373 -9.443 5.604 1.00 66.50 104 PHE A CA 1
ATOM 841 C C . PHE A 1 104 ? 7.581 -8.504 6.525 1.00 66.50 104 PHE A C 1
ATOM 843 O O . PHE A 1 104 ? 7.386 -8.807 7.700 1.00 66.50 104 PHE A O 1
ATOM 850 N N . GLU A 1 105 ? 7.083 -7.381 6.001 1.00 71.00 105 GLU A N 1
ATOM 851 C CA . GLU A 1 105 ? 6.261 -6.438 6.768 1.00 71.00 105 GLU A CA 1
ATOM 852 C C . GLU A 1 105 ? 4.930 -7.080 7.182 1.00 71.00 105 GLU A C 1
ATOM 854 O O . GLU A 1 105 ? 4.487 -6.908 8.317 1.00 71.00 105 GLU A O 1
ATOM 859 N N . ALA A 1 106 ? 4.330 -7.890 6.305 1.00 72.81 106 ALA A N 1
ATOM 860 C CA . ALA A 1 106 ? 3.125 -8.650 6.627 1.00 72.81 106 ALA A CA 1
ATOM 861 C C . ALA A 1 106 ? 3.377 -9.701 7.727 1.00 72.81 106 ALA A C 1
ATOM 863 O O . ALA A 1 106 ? 2.589 -9.804 8.669 1.00 72.81 106 ALA A O 1
ATOM 864 N N . GLU A 1 107 ? 4.484 -10.448 7.646 1.00 71.44 107 GLU A N 1
ATOM 865 C CA . GLU A 1 107 ? 4.878 -11.433 8.662 1.00 71.44 107 GLU A CA 1
ATOM 866 C C . GLU A 1 107 ? 5.194 -10.774 10.013 1.00 71.44 107 GLU A C 1
ATOM 868 O O . GLU A 1 107 ? 4.738 -11.268 11.047 1.00 71.44 107 GLU A O 1
ATOM 873 N N . ARG A 1 108 ? 5.897 -9.629 10.021 1.00 79.44 108 ARG A N 1
ATOM 874 C CA . ARG A 1 108 ? 6.179 -8.868 11.249 1.00 79.44 108 ARG A CA 1
ATOM 875 C C . ARG A 1 108 ? 4.888 -8.427 11.935 1.00 79.44 108 ARG A C 1
ATOM 877 O O . ARG A 1 108 ? 4.715 -8.680 13.125 1.00 79.44 108 ARG A O 1
ATOM 884 N N . ILE A 1 109 ? 3.972 -7.811 11.183 1.00 77.44 109 ILE A N 1
ATOM 885 C CA . ILE A 1 109 ? 2.679 -7.354 11.712 1.00 77.44 109 ILE A CA 1
ATOM 886 C C . ILE A 1 109 ? 1.877 -8.538 12.262 1.00 77.44 109 ILE A C 1
ATOM 888 O O . ILE A 1 109 ? 1.286 -8.431 13.335 1.00 77.44 109 ILE A O 1
ATOM 892 N N . ASN A 1 110 ? 1.866 -9.677 11.564 1.00 77.31 110 ASN A N 1
ATOM 893 C CA . ASN A 1 110 ? 1.148 -10.854 12.041 1.00 77.31 110 ASN A CA 1
ATOM 894 C C . ASN A 1 110 ? 1.712 -11.378 13.372 1.00 77.31 110 ASN A C 1
ATOM 896 O O . ASN A 1 110 ? 0.938 -11.656 14.285 1.00 77.31 110 ASN A O 1
ATOM 900 N N . ALA A 1 111 ? 3.039 -11.448 13.512 1.00 76.81 111 ALA A N 1
ATOM 901 C C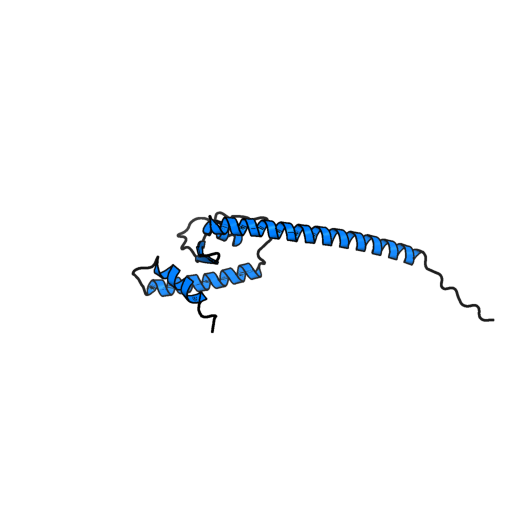A . ALA A 1 111 ? 3.683 -11.882 14.751 1.00 76.81 111 ALA A CA 1
ATOM 902 C C . ALA A 1 111 ? 3.376 -10.941 15.931 1.00 76.81 111 ALA A C 1
ATOM 904 O O . ALA A 1 111 ? 3.055 -11.403 17.027 1.00 76.81 111 ALA A O 1
ATOM 905 N N . GLU A 1 112 ? 3.426 -9.623 15.717 1.00 77.19 112 GLU A N 1
ATOM 906 C CA . GLU A 1 112 ? 3.073 -8.641 16.751 1.00 77.19 112 GLU A CA 1
ATOM 907 C C . GLU A 1 112 ? 1.600 -8.767 17.177 1.00 77.19 112 GLU A C 1
ATOM 909 O O . GLU A 1 112 ? 1.297 -8.761 18.374 1.00 77.19 112 GLU A O 1
ATOM 914 N N . LEU A 1 113 ? 0.684 -8.961 16.221 1.00 77.12 113 LEU A N 1
ATOM 915 C CA . LEU A 1 113 ? -0.741 -9.157 16.504 1.00 77.12 113 LEU A CA 1
ATOM 916 C C . LEU A 1 113 ? -1.022 -10.461 17.260 1.00 77.12 113 LEU A C 1
ATOM 918 O O . LEU A 1 113 ? -1.854 -10.462 18.167 1.00 77.12 113 LEU A O 1
ATOM 922 N N . GLU A 1 114 ? -0.333 -11.556 16.936 1.00 75.25 114 GLU A N 1
ATOM 923 C CA . GLU A 1 114 ? -0.448 -12.823 17.669 1.00 75.25 114 GLU A CA 1
ATOM 924 C C . GLU A 1 114 ? 0.010 -12.679 19.127 1.00 75.25 114 GLU A C 1
ATOM 926 O O . GLU A 1 114 ? -0.674 -13.144 20.043 1.00 75.25 114 GLU A O 1
ATOM 931 N N . ILE A 1 115 ? 1.118 -11.968 19.367 1.00 73.81 115 ILE A N 1
ATOM 932 C CA . ILE A 1 115 ? 1.608 -11.678 20.723 1.00 73.81 115 ILE A CA 1
ATOM 933 C C . ILE A 1 115 ? 0.578 -10.855 21.509 1.00 73.81 115 ILE A C 1
ATOM 935 O O . ILE A 1 115 ? 0.316 -11.149 22.681 1.00 73.81 115 ILE A O 1
ATOM 939 N N . LEU A 1 116 ? -0.021 -9.838 20.882 1.00 69.19 116 LEU A N 1
ATOM 940 C CA . LEU A 1 116 ? -1.050 -9.001 21.505 1.00 69.19 116 LEU A CA 1
ATOM 941 C C . LEU A 1 116 ? -2.331 -9.787 21.802 1.00 69.19 116 LEU A C 1
ATOM 943 O O . LEU A 1 116 ? -2.869 -9.676 22.904 1.00 69.19 116 LEU A O 1
ATOM 947 N N . ALA A 1 117 ? -2.794 -10.620 20.867 1.00 67.19 117 ALA A N 1
ATOM 948 C CA . ALA A 1 117 ? -3.957 -11.482 21.064 1.00 67.19 117 ALA A CA 1
ATOM 949 C C . ALA A 1 117 ? -3.741 -12.450 22.238 1.00 67.19 117 ALA A C 1
ATOM 951 O O . ALA A 1 117 ? -4.610 -12.575 23.102 1.00 67.19 117 ALA A O 1
ATOM 952 N N . HIS A 1 118 ? -2.557 -13.065 22.324 1.00 65.06 118 HIS A N 1
ATOM 953 C CA . HIS A 1 118 ? -2.224 -13.981 23.411 1.00 65.06 118 HIS A CA 1
ATOM 954 C C . HIS A 1 118 ? -2.142 -13.269 24.768 1.00 65.06 118 HIS A C 1
ATOM 956 O O . HIS A 1 118 ? -2.686 -13.754 25.761 1.00 65.06 118 HIS A O 1
ATOM 962 N N . ARG A 1 119 ? -1.533 -12.074 24.823 1.00 60.72 119 ARG A N 1
ATOM 963 C CA . ARG A 1 119 ? -1.548 -11.237 26.036 1.00 60.72 119 ARG A CA 1
ATOM 964 C C . ARG A 1 119 ? -2.970 -10.885 26.453 1.00 60.72 119 ARG A C 1
ATOM 966 O O . ARG A 1 119 ? -3.291 -10.987 27.635 1.00 60.72 119 ARG A O 1
ATOM 973 N N . HIS A 1 120 ? -3.828 -10.525 25.503 1.00 57.19 120 HIS A N 1
ATOM 974 C CA . HIS A 1 120 ? -5.213 -10.197 25.803 1.00 57.19 120 HIS A CA 1
ATOM 975 C C . HIS A 1 120 ? -5.994 -11.412 26.326 1.00 57.19 120 HIS A C 1
ATOM 977 O O . HIS A 1 120 ? -6.788 -11.265 27.249 1.00 57.19 120 HIS A O 1
ATOM 983 N N . GLU A 1 121 ? -5.752 -12.625 25.820 1.00 56.97 121 GLU A N 1
ATOM 984 C CA . GLU A 1 121 ? -6.354 -13.851 26.366 1.00 56.97 121 GLU A CA 1
ATOM 985 C C . GLU A 1 121 ? -5.908 -14.146 27.802 1.00 56.97 121 GLU A C 1
ATOM 987 O O . GLU A 1 121 ? -6.758 -14.416 28.653 1.00 56.97 121 GLU A O 1
ATOM 992 N N . VAL A 1 122 ? -4.613 -14.010 28.103 1.00 57.81 122 VAL A N 1
ATOM 993 C CA . VAL A 1 122 ? -4.077 -14.195 29.462 1.00 57.81 122 VAL A CA 1
ATOM 994 C C . VAL A 1 122 ? -4.662 -13.161 30.430 1.00 57.81 122 VAL A C 1
ATOM 996 O O . VAL A 1 122 ? -5.178 -13.532 31.484 1.00 57.81 122 VAL A O 1
ATOM 999 N N . VAL A 1 123 ? -4.681 -11.877 30.058 1.00 52.31 123 VAL A N 1
ATOM 1000 C CA . VAL A 1 123 ? -5.304 -10.810 30.865 1.00 52.31 123 VAL A CA 1
ATOM 1001 C C . VAL A 1 123 ? -6.803 -11.066 31.027 1.00 52.31 123 VAL A C 1
ATOM 1003 O O . VAL A 1 123 ? -7.360 -10.887 32.112 1.00 52.31 123 VAL A O 1
ATOM 1006 N N . ASN A 1 124 ? -7.463 -11.572 29.980 1.00 46.34 124 ASN A N 1
ATOM 1007 C CA . ASN A 1 124 ? -8.895 -11.800 30.011 1.00 46.34 124 ASN A CA 1
ATOM 1008 C C . ASN A 1 124 ? -9.328 -12.903 30.979 1.00 46.34 124 ASN A C 1
ATOM 1010 O O . ASN A 1 124 ? -10.423 -12.792 31.530 1.00 46.34 124 ASN A O 1
ATOM 1014 N N . THR A 1 125 ? -8.484 -13.914 31.204 1.00 50.28 125 THR A N 1
ATOM 1015 C CA . THR A 1 125 ? -8.727 -14.961 32.211 1.00 50.28 125 THR A CA 1
ATOM 1016 C C . THR A 1 125 ? -8.590 -14.470 33.656 1.00 50.28 125 THR A C 1
ATOM 1018 O O . THR A 1 125 ? -9.114 -15.115 34.559 1.00 50.28 125 THR A O 1
ATOM 1021 N N . ILE A 1 126 ? -7.940 -13.321 33.878 1.00 51.12 126 ILE A N 1
ATOM 1022 C CA . ILE A 1 126 ? -7.674 -12.758 35.212 1.00 51.12 126 ILE A CA 1
ATOM 1023 C C . ILE A 1 126 ? -8.722 -11.698 35.601 1.00 51.12 126 ILE A C 1
ATOM 1025 O O . ILE A 1 126 ? -9.045 -11.564 36.777 1.00 51.12 126 ILE A O 1
ATOM 1029 N N . SER A 1 127 ? -9.300 -10.971 34.637 1.00 46.53 127 SER A N 1
ATOM 1030 C CA . SER A 1 127 ? -10.249 -9.874 34.887 1.00 46.53 127 SER A CA 1
ATOM 1031 C C . SER A 1 127 ? -11.620 -10.123 34.249 1.00 46.53 127 SER A C 1
ATOM 1033 O O . SER A 1 127 ? -11.979 -9.565 33.211 1.00 46.53 127 SER A O 1
ATOM 1035 N N . HIS A 1 128 ? -12.434 -10.978 34.860 1.00 45.84 128 HIS A N 1
ATOM 1036 C CA . HIS A 1 128 ? -13.874 -10.973 34.595 1.00 45.84 128 HIS A CA 1
ATOM 1037 C C . HIS A 1 128 ? -14.494 -9.783 35.339 1.00 45.84 128 HIS A C 1
ATOM 1039 O O . HIS A 1 128 ? -14.962 -9.961 36.450 1.00 45.84 128 HIS A O 1
ATOM 1045 N N . GLU A 1 129 ? -14.403 -8.578 34.765 1.00 47.75 129 GLU A N 1
ATOM 1046 C CA . GLU A 1 129 ? -15.354 -7.453 34.886 1.00 47.75 129 GLU A CA 1
ATOM 1047 C C . GLU A 1 129 ? -14.730 -6.166 34.295 1.00 47.75 129 GLU A C 1
ATOM 1049 O O . GLU A 1 129 ? -13.590 -5.833 34.592 1.00 47.75 129 GLU A O 1
ATOM 1054 N N . GLN A 1 130 ? -15.495 -5.463 33.443 1.00 50.91 130 GLN A N 1
ATOM 1055 C CA . GLN A 1 130 ? -15.226 -4.130 32.854 1.00 50.91 130 GLN A CA 1
ATOM 1056 C C . GLN A 1 130 ? -14.078 -4.020 31.817 1.00 50.91 130 GLN A C 1
ATOM 1058 O O . GLN A 1 130 ? -12.958 -3.639 32.149 1.00 50.91 130 GLN A O 1
ATOM 1063 N N . LYS A 1 131 ? -14.348 -4.298 30.526 1.00 52.81 131 LYS A N 1
ATOM 1064 C CA . LYS A 1 131 ? -13.284 -4.395 29.494 1.00 52.81 131 LYS A CA 1
ATOM 1065 C C . LYS A 1 131 ? -13.268 -3.415 28.325 1.00 52.81 131 LYS A C 1
ATOM 1067 O O . LYS A 1 131 ? -12.196 -3.209 27.765 1.00 52.81 131 LYS A O 1
ATOM 1072 N N . ASP A 1 132 ? -14.381 -2.793 27.953 1.00 53.12 132 ASP A N 1
ATOM 1073 C CA . ASP A 1 132 ? -14.381 -2.060 26.677 1.00 53.12 132 ASP A CA 1
ATOM 1074 C C . ASP A 1 132 ? -13.737 -0.666 26.760 1.00 53.12 132 ASP A C 1
ATOM 1076 O O . ASP A 1 132 ? -13.080 -0.246 25.810 1.00 53.12 132 ASP A O 1
ATOM 1080 N N . GLU A 1 133 ? -13.839 0.041 27.892 1.00 51.94 133 GLU A N 1
ATOM 1081 C CA . GLU A 1 133 ? -13.126 1.319 28.075 1.00 51.94 133 GLU A CA 1
ATOM 1082 C C . GLU A 1 133 ? -11.660 1.132 28.497 1.00 51.94 133 GLU A C 1
ATOM 1084 O O . GLU A 1 133 ? -10.801 1.930 28.118 1.00 51.94 133 GLU A O 1
ATOM 1089 N N . SER A 1 134 ? -11.346 0.063 29.237 1.00 58.94 134 SER A N 1
ATOM 1090 C CA . SER A 1 134 ? -9.991 -0.200 29.739 1.00 58.94 134 SER A CA 1
ATOM 1091 C C . SER A 1 134 ? -9.018 -0.603 28.630 1.00 58.94 134 SER A C 1
ATOM 1093 O O . SER A 1 134 ? -7.858 -0.195 28.672 1.00 58.94 134 SER A O 1
ATOM 1095 N N . LEU A 1 135 ? -9.490 -1.306 27.593 1.00 55.00 135 LEU A N 1
ATOM 1096 C CA . LEU A 1 135 ? -8.663 -1.720 26.455 1.00 55.00 135 LEU A CA 1
ATOM 1097 C C . LEU A 1 135 ? -8.087 -0.525 25.678 1.00 55.00 135 LEU A C 1
ATOM 1099 O O . LEU A 1 135 ? -6.905 -0.519 25.339 1.00 55.00 135 LEU A O 1
ATOM 1103 N N . TRP A 1 136 ? -8.890 0.514 25.425 1.00 57.00 136 TRP A N 1
ATOM 1104 C CA . TRP A 1 136 ? -8.399 1.709 24.728 1.00 57.00 136 TRP A CA 1
ATOM 1105 C C . TRP A 1 136 ? -7.454 2.540 25.601 1.00 57.00 136 TRP A C 1
ATOM 1107 O O . TRP A 1 136 ? -6.464 3.064 25.090 1.00 57.00 136 TRP A O 1
ATOM 1117 N N . GLN A 1 137 ? -7.694 2.606 26.917 1.00 59.03 137 GLN A N 1
ATOM 1118 C CA . GLN A 1 137 ? -6.769 3.277 27.835 1.00 59.03 137 GLN A CA 1
ATOM 1119 C C . GLN A 1 137 ? -5.402 2.580 27.895 1.00 59.03 137 GLN A C 1
ATOM 1121 O O . GLN A 1 137 ? -4.375 3.257 27.843 1.00 59.03 137 GLN A O 1
ATOM 1126 N N . GLU A 1 138 ? -5.366 1.245 27.914 1.00 58.03 138 GLU A N 1
ATOM 1127 C CA . GLU A 1 138 ? -4.118 0.471 27.931 1.00 58.03 138 GLU A CA 1
ATOM 1128 C C . GLU A 1 138 ? -3.292 0.661 26.646 1.00 58.03 138 GLU A C 1
ATOM 1130 O O . GLU A 1 138 ? -2.070 0.812 26.710 1.00 58.03 138 GLU A O 1
ATOM 1135 N N . ILE A 1 139 ? -3.955 0.743 25.486 1.00 53.22 139 ILE A N 1
ATOM 1136 C CA . ILE A 1 139 ? -3.298 0.998 24.195 1.00 53.22 139 ILE A CA 1
ATOM 1137 C C . ILE A 1 139 ? -2.760 2.438 24.118 1.00 53.22 139 ILE A C 1
ATOM 1139 O O . ILE A 1 139 ? -1.635 2.646 23.664 1.00 53.22 139 ILE A O 1
ATOM 1143 N N . SER A 1 140 ? -3.512 3.433 24.604 1.00 54.50 140 SER A N 1
ATOM 1144 C CA . SER A 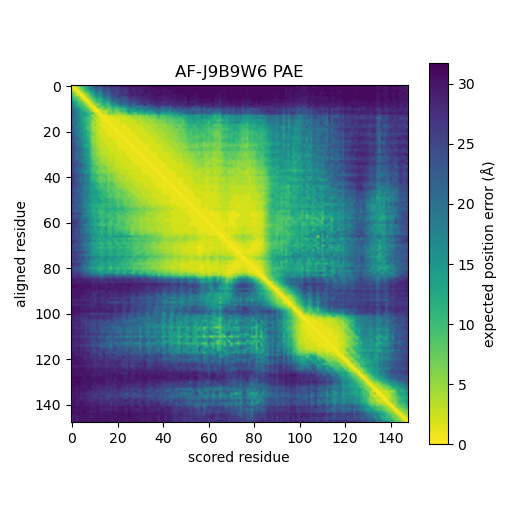1 140 ? -3.063 4.837 24.607 1.00 54.50 140 SER A CA 1
ATOM 1145 C C . SER A 1 140 ? -1.887 5.109 25.562 1.00 54.50 140 SER A C 1
ATOM 1147 O O . SER A 1 140 ? -1.039 5.952 25.270 1.00 54.50 140 SER A O 1
ATOM 1149 N N . GLY A 1 141 ? -1.780 4.366 26.672 1.00 49.62 141 GLY A N 1
ATOM 1150 C CA . GLY A 1 141 ? -0.755 4.579 27.702 1.00 49.62 141 GLY A CA 1
ATOM 1151 C C . GLY A 1 141 ? 0.655 4.113 27.322 1.00 49.62 141 GLY A C 1
ATOM 1152 O O . GLY A 1 141 ? 1.637 4.590 27.891 1.00 49.62 141 GLY A O 1
ATOM 1153 N N . GLN A 1 142 ? 0.798 3.215 26.341 1.00 50.22 142 GLN A N 1
ATOM 1154 C CA . GLN A 1 142 ? 2.116 2.718 25.918 1.00 50.22 142 GLN A CA 1
ATOM 1155 C C . GLN A 1 142 ? 2.893 3.704 25.024 1.00 50.22 142 GLN A C 1
ATOM 1157 O O . GLN A 1 142 ? 4.100 3.540 24.847 1.00 50.22 142 GLN A O 1
ATOM 1162 N N . GLY A 1 143 ? 2.248 4.758 24.509 1.00 43.09 143 GLY A N 1
ATOM 1163 C CA . GLY A 1 143 ? 2.887 5.771 23.659 1.00 43.09 143 GLY A CA 1
ATOM 1164 C C . GLY A 1 143 ? 3.705 6.839 24.402 1.00 43.09 143 GLY A C 1
ATOM 1165 O O . GLY A 1 143 ? 4.537 7.505 23.787 1.00 43.09 143 GLY A O 1
ATOM 1166 N N . GLU A 1 144 ? 3.517 7.011 25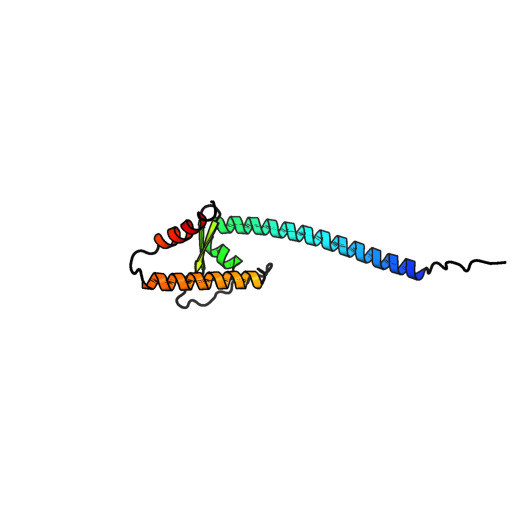.716 1.00 45.00 144 GLU A N 1
ATOM 1167 C CA . GLU A 1 144 ? 4.140 8.116 26.470 1.00 45.00 144 GLU A CA 1
ATOM 1168 C C . GLU A 1 144 ? 5.510 7.780 27.090 1.00 45.00 144 GLU A C 1
ATOM 1170 O O . GLU A 1 144 ? 6.241 8.683 27.498 1.00 45.00 144 GLU A O 1
ATOM 1175 N N . LEU A 1 145 ? 5.933 6.511 27.102 1.00 40.97 145 LEU A N 1
ATOM 1176 C CA . LEU A 1 145 ? 7.201 6.097 27.729 1.00 40.97 145 LEU A CA 1
ATOM 1177 C C . LEU A 1 145 ? 8.453 6.257 26.843 1.00 40.97 145 LEU A C 1
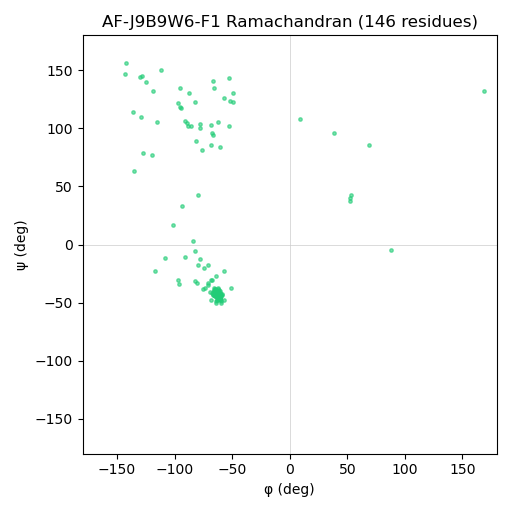ATOM 1179 O O . LEU A 1 145 ? 9.553 5.941 27.289 1.00 40.97 145 LEU A O 1
ATOM 1183 N N . ALA A 1 146 ? 8.329 6.800 25.627 1.00 39.59 146 ALA A N 1
ATOM 1184 C CA . ALA A 1 146 ? 9.459 7.036 24.714 1.00 39.59 146 ALA A CA 1
ATOM 1185 C C . ALA A 1 146 ? 9.953 8.500 24.671 1.00 39.59 146 ALA A C 1
ATOM 1187 O O . ALA A 1 146 ? 10.669 8.890 23.748 1.00 39.59 146 ALA A O 1
ATOM 1188 N N . LYS A 1 147 ? 9.589 9.329 25.659 1.00 40.03 147 LYS A N 1
ATOM 1189 C CA . LYS A 1 147 ? 10.173 10.667 25.856 1.00 40.03 147 LYS A CA 1
ATOM 119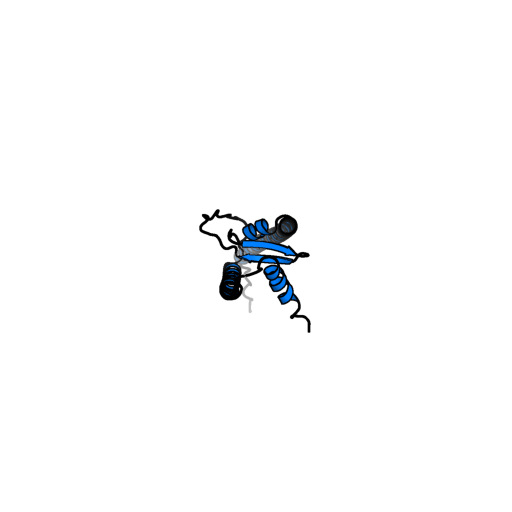0 C C . LYS A 1 147 ? 10.681 10.837 27.287 1.00 40.03 147 LYS A C 1
ATOM 1192 O O . LYS A 1 147 ? 10.043 11.498 28.105 1.00 40.03 147 LYS A O 1
ATOM 1197 N N . LYS A 1 148 ? 11.852 10.274 27.579 1.00 34.84 148 LYS A N 1
ATOM 1198 C CA . LYS A 1 148 ? 12.740 10.805 28.615 1.00 34.84 148 LYS A CA 1
ATOM 1199 C C . LYS A 1 148 ? 14.193 10.484 28.315 1.00 34.84 148 LYS A C 1
ATOM 1201 O O . LYS A 1 148 ? 14.448 9.342 27.883 1.00 34.84 148 LYS A O 1
#

Solvent-accessible surface area (backbone atoms only — not comparable to full-atom values): 9014 Å² total; per-residue (Å²): 141,83,79,80,84,72,86,73,76,56,66,64,58,57,53,50,49,52,53,52,51,51,53,50,50,51,51,51,51,54,48,52,55,50,50,52,49,49,52,52,52,50,54,55,49,48,55,52,50,53,55,38,30,72,78,38,23,30,62,39,50,27,59,75,69,52,45,78,56,50,44,37,46,56,58,95,87,42,76,49,72,44,80,47,90,69,88,82,70,83,83,74,80,59,82,70,95,64,83,77,74,51,70,66,59,51,50,50,53,49,52,56,48,52,54,50,51,52,51,50,52,59,52,50,76,73,52,89,72,84,60,82,70,52,54,57,52,59,62,61,59,67,70,64,78,83,76,128

Nearest PDB structures (foldseek):
  3qkr-assembly1_B  TM=3.649E-01  e=5.243E-01  Pyrococcus furiosus
  3qku-assembly1_A  TM=3.651E-01  e=1.548E+00  Pyrococcus furiosus
  5cq9-assembly2_B  TM=3.518E-01  e=8.994E+00  Salmonella enterica subsp. enterica serovar Typhimurium str. LT2
  8sqb-assembly1_A  TM=3.006E-01  e=3.732E+00  Escherichia coli

Organism: Wuchereria bancrofti (NCBI:txid6293)

Mean predicted aligned error: 16.7 Å